Protein AF-A0A3M6QY47-F1 (afdb_monomer_lite)

Secondary structure (DSSP, 8-state):
-------HHHHHHHT-TTSTT--TTSHHHHHHHH----HHHHHHHHHHHHHHTTS-TTTTTGGGHHHHHHHHHHHHHHHHHHH-TTS----TT--HHHHHHHHHHHHHHHHHHHHTSPPPHHHHTTSSS--TT----

Sequence (137 aa):
MTKINMQPFSIIYSNFPHCKEWQDDSFMGNLHENCIINYEKYWLLEWAILQVTPMDKTKDARHLLWPLFNIFSRSMELFMAHSSREDGYSIVNIDDYHLSDFAERFILIFEGFFKGELPSPAAILSYEERNPLLELD

Organism: NCBI:txid1550736

Foldseek 3Di:
DPPDPQDLVLLLVCLAPPDPSPDCPAQNNCCPPVLARDPLRVLSNLVSLLVCLLPDCVPDCVVVPVSLVVSLVVNVVLLVLQVPPPNPGHNDHDDPVLSVLVNVLSCQSSVSSVVSHGDDLVVNVVGDDDSPPDPRD

Radius of gyration: 14.63 Å; chains: 1; bounding box: 46×36×37 Å

Structure (mmCIF, N/CA/C/O backbone):
data_AF-A0A3M6QY47-F1
#
_entry.id   AF-A0A3M6QY47-F1
#
loop_
_atom_site.group_PDB
_atom_site.id
_atom_site.type_symbol
_atom_site.label_atom_id
_atom_site.label_alt_id
_atom_site.label_comp_id
_atom_site.label_asym_id
_atom_site.label_entity_id
_atom_site.label_seq_id
_atom_site.pdbx_PDB_ins_code
_atom_site.Cartn_x
_atom_site.Cartn_y
_atom_site.Cartn_z
_atom_site.occupancy
_atom_site.B_iso_or_equiv
_atom_site.auth_seq_id
_atom_site.auth_comp_id
_atom_site.auth_asym_id
_atom_site.auth_atom_id
_atom_site.pdbx_PDB_model_num
ATOM 1 N N . MET A 1 1 ? -21.280 -1.709 -10.309 1.00 43.84 1 MET A N 1
ATOM 2 C CA . MET A 1 1 ? -20.530 -2.805 -9.664 1.00 43.84 1 MET A CA 1
ATOM 3 C C . MET A 1 1 ? -21.218 -3.130 -8.353 1.00 43.84 1 MET A C 1
ATOM 5 O O . MET A 1 1 ? -21.366 -2.252 -7.515 1.00 43.84 1 MET A O 1
ATOM 9 N N . THR A 1 2 ? -21.755 -4.337 -8.220 1.00 39.31 2 THR A N 1
ATOM 10 C CA . THR A 1 2 ? -22.357 -4.838 -6.978 1.00 39.31 2 THR A CA 1
ATOM 11 C C . THR A 1 2 ? -21.281 -4.808 -5.894 1.00 39.31 2 THR A C 1
ATOM 13 O O . THR A 1 2 ? -20.179 -5.271 -6.170 1.00 39.31 2 THR A O 1
ATOM 16 N N . LYS A 1 3 ? -21.562 -4.250 -4.706 1.00 44.88 3 LYS A N 1
ATOM 17 C CA . LYS A 1 3 ? -20.649 -4.277 -3.548 1.00 44.88 3 LYS A CA 1
ATOM 18 C C . LYS A 1 3 ? -20.302 -5.735 -3.231 1.00 44.88 3 LYS A C 1
ATOM 20 O O . LYS A 1 3 ? -21.039 -6.416 -2.522 1.00 44.88 3 LYS A O 1
ATOM 25 N N . ILE A 1 4 ? -19.220 -6.233 -3.823 1.00 51.50 4 ILE A N 1
ATOM 26 C CA . ILE A 1 4 ? -18.579 -7.481 -3.427 1.00 51.50 4 ILE A CA 1
ATOM 27 C C . ILE A 1 4 ? -18.239 -7.306 -1.947 1.00 51.50 4 ILE A C 1
ATOM 29 O O . ILE A 1 4 ? -17.881 -6.211 -1.519 1.00 51.50 4 ILE A O 1
ATOM 33 N N . ASN A 1 5 ? -18.428 -8.363 -1.164 1.00 64.62 5 ASN A N 1
ATOM 34 C CA . ASN A 1 5 ? -18.166 -8.413 0.270 1.00 64.62 5 ASN A CA 1
ATOM 35 C C . ASN A 1 5 ? -16.657 -8.226 0.548 1.00 64.62 5 ASN A C 1
ATOM 37 O O . ASN A 1 5 ? -15.947 -9.181 0.851 1.00 64.62 5 ASN A O 1
ATOM 41 N N . MET A 1 6 ? -16.153 -7.008 0.352 1.00 79.31 6 MET A N 1
ATOM 42 C CA . MET A 1 6 ? -14.764 -6.621 0.547 1.00 79.31 6 MET A CA 1
ATOM 43 C C . MET A 1 6 ? -14.513 -6.497 2.045 1.00 79.31 6 MET A C 1
ATOM 45 O O . MET A 1 6 ? -15.049 -5.609 2.703 1.00 79.31 6 MET A O 1
ATOM 49 N N . GLN A 1 7 ? -13.713 -7.413 2.585 1.00 93.38 7 GLN A N 1
ATOM 50 C CA . GLN A 1 7 ? -13.309 -7.415 3.987 1.00 93.38 7 GLN A CA 1
ATOM 51 C C . GLN A 1 7 ? -11.887 -6.841 4.083 1.00 93.38 7 GLN A C 1
ATOM 53 O O . GLN A 1 7 ? -10.955 -7.495 3.603 1.00 93.38 7 GLN A O 1
ATOM 58 N N . PRO A 1 8 ? -11.688 -5.646 4.678 1.00 95.44 8 PRO A N 1
ATOM 59 C CA . PRO A 1 8 ? -10.391 -4.964 4.682 1.00 95.44 8 PRO A CA 1
ATOM 60 C C . PRO A 1 8 ? -9.246 -5.833 5.207 1.00 95.44 8 PRO A C 1
ATOM 62 O O . PRO A 1 8 ? -8.177 -5.897 4.607 1.00 95.44 8 PRO A O 1
ATOM 65 N N . PHE A 1 9 ? -9.492 -6.580 6.286 1.00 96.31 9 PHE A N 1
ATOM 66 C CA . PHE A 1 9 ? -8.482 -7.455 6.877 1.00 96.31 9 PHE A CA 1
ATOM 67 C C . PHE A 1 9 ? -8.054 -8.559 5.911 1.00 96.31 9 PHE A C 1
ATOM 69 O O . PHE A 1 9 ? -6.862 -8.796 5.755 1.00 96.31 9 PHE A O 1
ATOM 76 N N . SER A 1 10 ? -9.003 -9.201 5.226 1.00 96.31 10 SER A N 1
ATOM 77 C CA . SER A 1 10 ? -8.703 -10.250 4.247 1.00 96.31 10 SER A CA 1
ATOM 78 C C . SER A 1 10 ? -7.865 -9.719 3.085 1.00 96.31 10 SER A C 1
ATOM 80 O O . SER A 1 10 ? -6.941 -10.398 2.648 1.00 96.31 10 SER A O 1
ATOM 82 N N . ILE A 1 11 ? -8.133 -8.495 2.620 1.00 98.06 11 ILE A N 1
ATOM 83 C CA . ILE A 1 11 ? -7.341 -7.858 1.559 1.00 98.06 11 ILE A CA 1
ATOM 84 C C . ILE A 1 11 ? -5.913 -7.581 2.042 1.00 98.06 11 ILE A C 1
ATOM 86 O O . ILE A 1 11 ? -4.957 -7.929 1.348 1.00 98.06 11 ILE A O 1
ATOM 90 N N . ILE A 1 12 ? -5.743 -7.019 3.241 1.00 98.44 12 ILE A N 1
ATOM 91 C CA . ILE A 1 12 ? -4.410 -6.771 3.813 1.00 98.44 12 ILE A CA 1
ATOM 92 C C . ILE A 1 12 ? -3.643 -8.088 3.970 1.00 98.44 12 ILE A C 1
ATOM 94 O O . ILE A 1 12 ? -2.508 -8.194 3.513 1.00 98.44 12 ILE A O 1
ATOM 98 N N . TYR A 1 13 ? -4.268 -9.117 4.547 1.00 98.38 13 TYR A N 1
ATOM 99 C CA . TYR A 1 13 ? -3.625 -10.417 4.729 1.00 98.38 13 TYR A CA 1
ATOM 100 C C . TYR A 1 13 ? -3.294 -11.113 3.404 1.00 98.38 13 TYR A C 1
ATOM 102 O O . TYR A 1 13 ? -2.255 -11.757 3.312 1.00 98.38 13 TYR A O 1
ATOM 110 N N . SER A 1 14 ? -4.082 -10.908 2.343 1.00 98.06 14 SER A N 1
ATOM 111 C CA . SER A 1 14 ? -3.740 -11.442 1.016 1.00 98.06 14 SER A CA 1
ATOM 112 C C . SER A 1 14 ? -2.427 -10.901 0.442 1.00 98.06 14 SER A C 1
ATOM 114 O O . SER A 1 14 ? -1.824 -11.555 -0.401 1.00 98.06 14 SER A O 1
ATOM 116 N N . ASN A 1 15 ? -1.953 -9.753 0.940 1.00 98.50 15 ASN A N 1
ATOM 117 C CA . ASN A 1 15 ? -0.680 -9.133 0.571 1.00 98.50 15 ASN A CA 1
ATOM 118 C C . ASN A 1 15 ? 0.458 -9.464 1.550 1.00 98.50 15 ASN A C 1
ATOM 120 O O . ASN A 1 15 ? 1.557 -8.938 1.407 1.00 98.50 15 ASN A O 1
ATOM 124 N N . PHE A 1 16 ? 0.223 -10.300 2.564 1.00 98.12 16 PHE A N 1
ATOM 125 C CA . PHE A 1 16 ? 1.210 -10.607 3.594 1.00 98.12 16 PHE A CA 1
ATOM 126 C C . PHE A 1 16 ? 1.723 -12.056 3.468 1.00 98.12 16 PHE A C 1
ATOM 128 O O . PHE A 1 16 ? 0.997 -12.988 3.820 1.00 98.12 16 PHE A O 1
ATOM 135 N N . PRO A 1 17 ? 2.974 -12.283 3.020 1.00 94.31 17 PRO A N 1
ATOM 136 C CA . PRO A 1 17 ? 3.459 -13.615 2.632 1.00 94.31 17 PRO A CA 1
ATOM 137 C C . PRO A 1 17 ? 3.625 -14.598 3.800 1.00 94.31 17 PRO A C 1
ATOM 139 O O . PRO A 1 17 ? 3.810 -15.793 3.590 1.00 94.31 17 PRO A O 1
ATOM 142 N N . HIS A 1 18 ? 3.549 -14.130 5.048 1.00 93.62 18 HIS A N 1
ATOM 143 C CA . HIS A 1 18 ? 3.690 -14.978 6.236 1.00 93.62 18 HIS A CA 1
ATOM 144 C C . HIS A 1 18 ? 2.339 -15.382 6.851 1.00 93.62 18 HIS A C 1
ATOM 146 O O . HIS A 1 18 ? 2.239 -15.574 8.066 1.00 93.62 18 HIS A O 1
ATOM 152 N N . CYS A 1 19 ? 1.288 -15.499 6.037 1.00 95.19 19 CYS A N 1
ATOM 153 C CA . CYS A 1 19 ? -0.013 -16.017 6.462 1.00 95.19 19 CYS A CA 1
ATOM 154 C C . CYS A 1 19 ? -0.670 -16.888 5.382 1.00 95.19 19 CYS A C 1
ATOM 156 O O . CYS A 1 19 ? -0.235 -16.917 4.235 1.00 95.19 19 CYS A O 1
ATOM 158 N N . LYS A 1 20 ? -1.720 -17.626 5.761 1.00 96.06 20 LYS A N 1
ATOM 159 C CA . LYS A 1 20 ? -2.428 -18.561 4.866 1.00 96.06 20 LYS A CA 1
ATOM 160 C C . LYS A 1 20 ? -3.325 -17.852 3.848 1.00 96.06 20 LYS A C 1
ATOM 162 O O . LYS A 1 20 ? -3.769 -18.470 2.890 1.00 96.06 20 LYS A O 1
ATOM 167 N N . GLU A 1 21 ? -3.657 -16.593 4.109 1.00 96.94 21 GLU A N 1
ATOM 168 C CA . GLU A 1 21 ? -4.497 -15.762 3.256 1.00 96.94 21 GLU A CA 1
ATOM 169 C C . GLU A 1 21 ? -3.729 -15.181 2.064 1.00 96.94 21 GLU A C 1
ATOM 171 O O . GLU A 1 21 ? -4.389 -14.705 1.140 1.00 96.94 21 GLU A O 1
ATOM 176 N N . TRP A 1 22 ? -2.386 -15.233 2.077 1.00 96.81 22 TRP A N 1
ATOM 177 C CA . TRP A 1 22 ? -1.520 -14.790 0.981 1.00 96.81 22 TRP A CA 1
ATOM 178 C C . TRP A 1 22 ? -2.041 -15.268 -0.377 1.00 96.81 22 TRP A C 1
ATOM 180 O O . TRP A 1 22 ? -2.416 -16.431 -0.538 1.00 96.81 22 TRP A O 1
ATOM 190 N N . GLN A 1 23 ? -2.053 -14.359 -1.349 1.00 97.06 23 GLN A N 1
ATOM 191 C CA . GLN A 1 23 ? -2.382 -14.658 -2.736 1.00 97.06 23 GLN A CA 1
ATOM 192 C C . GLN A 1 23 ? -1.233 -14.212 -3.636 1.00 97.06 23 GLN A C 1
ATOM 194 O O . GLN A 1 23 ? -0.828 -13.048 -3.590 1.00 97.06 23 GLN A O 1
ATOM 199 N N . ASP A 1 24 ? -0.782 -15.100 -4.521 1.00 96.38 24 ASP A N 1
ATOM 200 C CA . ASP A 1 24 ? 0.215 -14.768 -5.550 1.00 96.38 24 ASP A CA 1
ATOM 201 C C . ASP A 1 24 ? -0.308 -13.685 -6.511 1.00 96.38 24 ASP A C 1
ATOM 203 O O . ASP A 1 24 ? 0.460 -12.921 -7.089 1.00 96.38 24 ASP A O 1
ATOM 207 N N . ASP A 1 25 ? -1.635 -13.565 -6.633 1.00 96.94 25 ASP A N 1
ATOM 208 C CA . ASP A 1 25 ? -2.30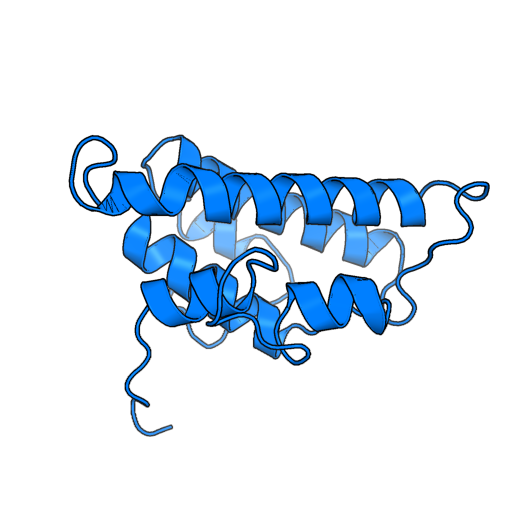1 -12.542 -7.441 1.00 96.94 25 ASP A CA 1
ATOM 209 C C . ASP A 1 25 ? -2.492 -11.187 -6.725 1.00 96.94 25 ASP A C 1
ATOM 211 O O . ASP A 1 25 ? -3.078 -10.267 -7.303 1.00 96.94 25 ASP A O 1
ATOM 215 N N . SER A 1 26 ? -2.023 -11.043 -5.479 1.00 97.94 26 SER A N 1
ATOM 216 C CA . SER A 1 26 ? -2.116 -9.802 -4.697 1.00 97.94 26 SER A CA 1
ATOM 217 C C . SER A 1 26 ? -1.220 -8.688 -5.261 1.00 97.94 26 SER A C 1
ATOM 219 O O . SER A 1 26 ? -0.443 -8.914 -6.192 1.00 97.94 26 SER A O 1
ATOM 221 N N . PHE A 1 27 ? -1.299 -7.466 -4.718 1.00 98.50 27 PHE A N 1
ATOM 222 C CA . PHE A 1 27 ? -0.375 -6.396 -5.118 1.00 98.50 27 PHE A CA 1
ATOM 223 C C . PHE A 1 27 ? 1.069 -6.802 -4.811 1.00 98.50 27 PHE A C 1
ATOM 225 O O . PHE A 1 27 ? 1.917 -6.733 -5.694 1.00 98.50 27 PHE A O 1
ATOM 232 N N . MET A 1 28 ? 1.325 -7.307 -3.602 1.00 98.31 28 MET A N 1
ATOM 233 C CA . MET A 1 28 ? 2.658 -7.775 -3.220 1.00 98.31 28 MET A CA 1
ATOM 234 C C . MET A 1 28 ? 3.129 -8.976 -4.040 1.00 98.31 28 MET A C 1
ATOM 236 O O . MET A 1 28 ? 4.307 -9.033 -4.378 1.00 98.31 28 MET A O 1
ATOM 240 N N . GLY A 1 29 ? 2.237 -9.912 -4.377 1.00 97.56 29 GLY A N 1
ATOM 241 C CA . GLY A 1 29 ? 2.577 -11.055 -5.229 1.00 97.56 29 GLY A CA 1
ATOM 242 C C . GLY A 1 29 ? 2.991 -10.614 -6.633 1.00 97.56 29 GLY A C 1
ATOM 243 O O . GLY A 1 29 ? 4.047 -11.005 -7.122 1.00 97.56 29 GLY A O 1
ATOM 244 N N . ASN A 1 30 ? 2.230 -9.700 -7.240 1.00 98.44 30 ASN A N 1
ATOM 245 C CA . ASN A 1 30 ? 2.573 -9.136 -8.545 1.00 98.44 30 ASN A CA 1
ATOM 246 C C . ASN A 1 30 ? 3.841 -8.278 -8.518 1.00 98.44 30 ASN A C 1
ATOM 248 O O . ASN A 1 30 ? 4.641 -8.355 -9.450 1.00 98.44 30 ASN A O 1
ATOM 252 N N . LEU A 1 31 ? 4.036 -7.483 -7.464 1.00 98.19 31 LEU A N 1
ATOM 253 C CA . LEU A 1 31 ? 5.240 -6.678 -7.316 1.00 98.19 31 LEU A CA 1
ATOM 254 C C . LEU A 1 31 ? 6.466 -7.590 -7.190 1.00 98.19 31 LEU A C 1
ATOM 256 O O . LEU A 1 31 ? 7.410 -7.437 -7.947 1.00 98.19 31 LEU A O 1
ATOM 260 N N . HIS A 1 32 ? 6.432 -8.579 -6.296 1.00 95.31 32 HIS A N 1
ATOM 261 C CA . HIS A 1 32 ? 7.580 -9.441 -6.024 1.00 95.31 32 HIS A CA 1
ATOM 262 C C . HIS A 1 32 ? 7.904 -10.430 -7.154 1.00 95.31 32 HIS A C 1
ATOM 264 O O . HIS A 1 32 ? 9.063 -10.551 -7.535 1.00 95.31 32 HIS A O 1
ATOM 270 N N . GLU A 1 33 ? 6.902 -11.147 -7.673 1.00 93.56 33 GLU A N 1
ATOM 271 C CA . GLU A 1 33 ? 7.120 -12.274 -8.596 1.00 93.56 33 GLU A CA 1
ATOM 272 C C . GLU A 1 33 ? 7.092 -11.849 -10.065 1.00 93.56 33 GLU A C 1
ATOM 274 O O . GLU A 1 33 ? 7.869 -12.342 -10.881 1.00 93.56 33 GLU A O 1
ATOM 279 N N . ASN A 1 34 ? 6.190 -10.928 -10.412 1.00 96.44 34 ASN A N 1
ATOM 280 C CA . ASN A 1 34 ? 5.978 -10.508 -11.798 1.00 96.44 34 ASN A CA 1
ATOM 281 C C . ASN A 1 34 ? 6.686 -9.188 -12.126 1.00 96.44 34 ASN A C 1
ATOM 283 O O . ASN A 1 34 ? 6.673 -8.773 -13.284 1.00 96.44 34 ASN A O 1
ATOM 287 N N . CYS A 1 35 ? 7.284 -8.529 -11.128 1.00 97.06 35 CYS A N 1
ATOM 288 C CA . CYS A 1 35 ? 7.926 -7.226 -11.263 1.00 97.06 35 CYS A CA 1
ATOM 289 C C . CYS A 1 35 ? 6.994 -6.179 -11.896 1.00 97.06 35 CYS A C 1
ATOM 291 O O . CYS A 1 35 ? 7.416 -5.414 -12.764 1.00 97.06 35 CYS A O 1
ATOM 293 N N . ILE A 1 36 ? 5.714 -6.149 -11.507 1.00 97.94 36 ILE A N 1
ATOM 294 C CA . ILE A 1 36 ? 4.751 -5.163 -12.017 1.00 97.94 36 ILE A CA 1
ATOM 295 C C . ILE A 1 36 ? 4.029 -4.423 -10.897 1.00 97.94 36 ILE A C 1
ATOM 297 O O . ILE A 1 36 ? 3.697 -4.991 -9.857 1.00 97.94 36 ILE A O 1
ATOM 301 N N . ILE A 1 37 ? 3.678 -3.167 -11.162 1.00 97.81 37 ILE A N 1
ATOM 302 C CA . ILE A 1 37 ? 2.649 -2.459 -10.401 1.00 97.81 37 ILE A CA 1
ATOM 303 C C . ILE A 1 37 ? 1.299 -2.773 -11.041 1.00 97.81 37 ILE A C 1
ATOM 305 O O . ILE A 1 37 ? 0.969 -2.296 -12.126 1.00 97.81 37 ILE A O 1
ATOM 309 N N . ASN A 1 38 ? 0.514 -3.610 -10.365 1.00 97.81 38 ASN A N 1
ATOM 310 C CA . ASN A 1 38 ? -0.877 -3.855 -10.725 1.00 97.81 38 ASN A CA 1
ATOM 311 C C . ASN A 1 38 ? -1.775 -2.871 -9.959 1.00 97.81 38 ASN A C 1
ATOM 313 O O . ASN A 1 38 ? -2.067 -3.084 -8.779 1.00 97.81 38 ASN A O 1
ATOM 317 N N . TYR A 1 39 ? -2.204 -1.799 -10.632 1.00 97.00 39 TYR A N 1
ATOM 318 C CA . TYR A 1 39 ? -3.021 -0.741 -10.029 1.00 97.00 39 TYR A CA 1
ATOM 319 C C . TYR A 1 39 ? -4.343 -1.253 -9.460 1.00 97.00 39 TYR A C 1
ATOM 321 O O . TYR A 1 39 ? -4.705 -0.854 -8.361 1.00 97.00 39 TYR A O 1
ATOM 329 N N . GLU A 1 40 ? -5.031 -2.185 -10.122 1.00 96.88 40 GLU A N 1
ATOM 330 C CA . GLU A 1 40 ? -6.291 -2.735 -9.602 1.00 96.88 40 GLU A CA 1
ATOM 331 C C . GLU A 1 40 ? -6.090 -3.431 -8.249 1.00 96.88 40 GLU A C 1
ATOM 333 O O . GLU A 1 40 ? -6.873 -3.251 -7.313 1.00 96.88 40 GLU A O 1
ATOM 338 N N . LYS A 1 41 ? -5.002 -4.198 -8.119 1.00 98.06 41 LYS A N 1
ATOM 339 C CA . LYS A 1 41 ? -4.641 -4.869 -6.865 1.00 98.06 41 LYS A CA 1
ATOM 340 C C . LYS A 1 41 ? -4.158 -3.879 -5.810 1.00 98.06 41 LYS A C 1
ATOM 342 O O . LYS A 1 41 ? -4.497 -4.037 -4.635 1.00 98.06 41 LYS A O 1
ATOM 347 N N . TYR A 1 42 ? -3.417 -2.849 -6.214 1.00 98.19 42 TYR A N 1
ATOM 348 C CA . TYR A 1 42 ? -3.012 -1.778 -5.310 1.00 98.19 42 TYR A CA 1
ATOM 349 C C . TYR A 1 42 ? -4.215 -0.984 -4.788 1.00 98.19 42 TYR A C 1
ATOM 351 O O . TYR A 1 42 ? -4.310 -0.750 -3.590 1.00 98.19 42 TYR A O 1
ATOM 359 N N . TRP A 1 43 ? -5.177 -0.634 -5.639 1.00 97.88 43 TRP A N 1
ATOM 360 C CA . TRP A 1 43 ? -6.379 0.106 -5.256 1.00 97.88 43 TRP A CA 1
ATOM 361 C C . TRP A 1 43 ? -7.202 -0.619 -4.194 1.00 97.88 43 TRP A C 1
ATOM 363 O O . TRP A 1 43 ? -7.705 0.020 -3.267 1.00 97.88 43 TRP A O 1
ATOM 373 N N . LEU A 1 44 ? -7.292 -1.950 -4.279 1.00 98.06 44 LEU A N 1
ATOM 374 C CA . LEU A 1 44 ? -7.907 -2.776 -3.238 1.00 98.06 44 LEU A CA 1
ATOM 375 C C . LEU A 1 44 ? -7.150 -2.669 -1.910 1.00 98.06 44 LEU A C 1
ATOM 377 O O . LEU A 1 44 ? -7.777 -2.510 -0.861 1.00 98.06 44 LEU A O 1
ATOM 381 N N . LEU A 1 45 ? -5.817 -2.751 -1.949 1.00 98.56 45 LEU A N 1
ATOM 382 C CA . LEU A 1 45 ? -4.967 -2.626 -0.766 1.00 98.56 45 LEU A CA 1
ATOM 383 C C . LEU A 1 45 ? -5.070 -1.226 -0.145 1.00 98.56 45 LEU A C 1
ATOM 385 O O . LEU A 1 45 ? -5.307 -1.118 1.054 1.00 98.56 45 LEU A O 1
ATOM 389 N N . GLU A 1 46 ? -4.960 -0.170 -0.949 1.00 98.31 46 GLU A N 1
ATOM 390 C CA . GLU A 1 46 ? -5.129 1.221 -0.523 1.00 98.31 46 GLU A CA 1
ATOM 391 C C . GLU A 1 46 ? -6.490 1.429 0.146 1.00 98.31 46 GLU A C 1
ATOM 393 O O . GLU A 1 46 ? -6.560 1.927 1.271 1.00 98.31 46 GLU A O 1
ATOM 398 N N . TRP A 1 47 ? -7.571 0.986 -0.505 1.00 97.81 47 TRP A N 1
ATOM 399 C CA . TRP A 1 47 ? -8.914 1.054 0.064 1.00 97.81 47 TRP A CA 1
ATOM 400 C C . TRP A 1 47 ? -8.973 0.348 1.421 1.00 97.81 47 TRP A C 1
ATOM 402 O O . TRP A 1 47 ? -9.463 0.923 2.393 1.00 97.81 47 TRP A O 1
ATOM 412 N N . ALA A 1 48 ? -8.434 -0.872 1.511 1.00 98.00 48 ALA A N 1
ATOM 413 C CA . ALA A 1 48 ? -8.453 -1.662 2.736 1.00 98.00 48 ALA A CA 1
ATOM 414 C C . ALA A 1 48 ? -7.681 -0.981 3.872 1.00 98.00 48 ALA A C 1
ATOM 416 O O . ALA A 1 48 ? -8.160 -0.972 5.005 1.00 98.00 48 ALA A O 1
ATOM 417 N N . ILE A 1 49 ? -6.530 -0.375 3.571 1.00 98.31 49 ILE A N 1
ATOM 418 C CA . ILE A 1 49 ? -5.738 0.391 4.538 1.00 98.31 49 ILE A CA 1
ATOM 419 C C . ILE A 1 49 ? -6.551 1.575 5.061 1.00 98.31 49 ILE A C 1
ATOM 421 O O . ILE A 1 49 ? -6.691 1.731 6.273 1.00 98.31 49 ILE A O 1
ATOM 425 N N . LEU A 1 50 ? -7.167 2.359 4.174 1.00 97.00 50 LEU A N 1
ATOM 426 C CA . LEU A 1 50 ? -7.984 3.508 4.571 1.00 97.00 50 LEU A CA 1
ATOM 427 C C . LEU A 1 50 ? -9.194 3.104 5.430 1.00 97.00 50 LEU A C 1
ATOM 429 O O . LEU A 1 50 ? -9.533 3.826 6.364 1.00 97.00 50 LEU A O 1
ATOM 433 N N . GLN A 1 51 ? -9.810 1.939 5.196 1.00 96.31 51 GLN A N 1
ATOM 434 C CA . GLN A 1 51 ? -10.901 1.453 6.056 1.00 96.31 51 GLN A CA 1
ATOM 435 C C . GLN A 1 51 ? -10.448 1.132 7.489 1.00 96.31 51 GLN A C 1
ATOM 437 O O . GLN A 1 51 ? -11.243 1.246 8.422 1.00 96.31 51 GLN A O 1
ATOM 442 N N . VAL A 1 52 ? -9.195 0.707 7.679 1.00 97.00 52 VAL A N 1
ATOM 443 C CA . VAL A 1 52 ? -8.675 0.292 8.994 1.00 97.00 52 VAL A CA 1
ATOM 444 C C . VAL A 1 52 ? -7.884 1.385 9.707 1.00 97.00 52 VAL A C 1
ATOM 446 O O . VAL A 1 52 ? -7.681 1.288 10.914 1.00 97.00 52 VAL A O 1
ATOM 449 N N . THR A 1 53 ? -7.463 2.438 9.004 1.00 96.94 53 THR A N 1
ATOM 450 C CA . THR A 1 53 ? -6.729 3.577 9.581 1.00 96.94 53 THR A CA 1
ATOM 451 C C . THR A 1 53 ? -7.412 4.208 10.804 1.00 96.94 53 THR A C 1
ATOM 453 O O . THR A 1 53 ? -6.703 4.471 11.774 1.00 96.94 53 THR A O 1
ATOM 456 N N . PRO A 1 54 ? -8.747 4.413 10.840 1.00 94.81 54 PRO A N 1
ATOM 457 C CA . PRO A 1 54 ? -9.414 5.017 11.999 1.00 94.81 54 PRO A CA 1
ATOM 458 C C . PRO A 1 54 ? -9.524 4.103 13.234 1.00 94.81 54 PRO A C 1
ATOM 460 O O . PRO A 1 54 ? -10.022 4.542 14.270 1.00 94.81 54 PRO A O 1
ATOM 463 N N . MET A 1 55 ? -9.143 2.824 13.133 1.00 93.62 55 MET A N 1
ATOM 464 C CA . MET A 1 55 ? -9.319 1.840 14.207 1.00 93.62 55 MET A CA 1
ATOM 465 C C . MET A 1 55 ? -8.291 2.010 15.339 1.00 93.62 55 MET A C 1
ATOM 467 O O . MET A 1 55 ? -7.139 2.388 15.113 1.00 93.62 55 MET A O 1
ATOM 471 N N . ASP A 1 56 ? -8.674 1.648 16.571 1.00 88.69 56 ASP A N 1
ATOM 472 C CA . ASP A 1 56 ? -7.769 1.673 17.728 1.00 88.69 56 ASP A CA 1
ATOM 473 C C . ASP A 1 56 ? -6.651 0.631 17.563 1.00 88.69 56 ASP A C 1
ATOM 475 O O . ASP A 1 56 ? -6.855 -0.584 17.609 1.00 88.69 56 ASP A O 1
ATOM 479 N N . LYS A 1 57 ? -5.419 1.113 17.417 1.00 86.94 57 LYS A N 1
ATOM 480 C CA . LYS A 1 57 ? -4.230 0.278 17.201 1.00 86.94 57 LYS A CA 1
ATOM 481 C C . LYS A 1 57 ? -3.767 -0.499 18.422 1.00 86.94 57 LYS A C 1
ATOM 483 O O . LYS A 1 57 ? -2.951 -1.410 18.294 1.00 86.94 57 LYS A O 1
ATOM 488 N N . THR A 1 58 ? -4.244 -0.139 19.607 1.00 85.44 58 THR A N 1
ATOM 489 C CA . THR A 1 58 ? -3.949 -0.870 20.844 1.00 85.44 58 THR A CA 1
ATOM 490 C C . THR A 1 58 ? -4.890 -2.058 21.042 1.00 85.44 58 THR A C 1
ATOM 492 O O . THR A 1 58 ? -4.599 -2.941 21.853 1.00 85.44 58 THR A O 1
ATOM 495 N N . LYS A 1 59 ? -5.980 -2.109 20.265 1.00 88.69 59 LYS A N 1
ATOM 496 C CA . LYS A 1 59 ? -7.026 -3.129 20.332 1.00 88.69 59 LYS A CA 1
ATO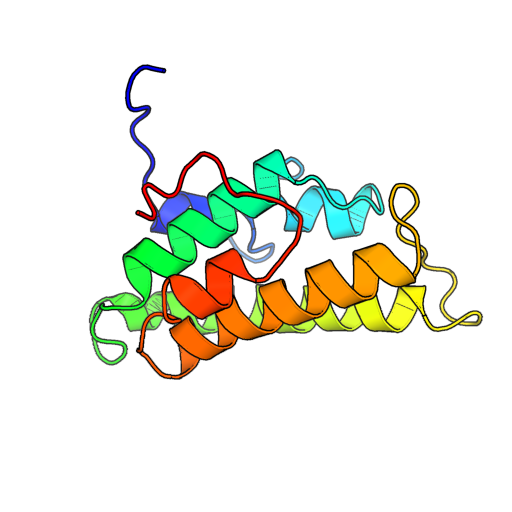M 497 C C . LYS A 1 59 ? -7.314 -3.687 18.941 1.00 88.69 59 LYS A C 1
ATOM 499 O O . LYS A 1 59 ? -6.663 -4.644 18.526 1.00 88.69 59 LYS A O 1
ATOM 504 N N . ASP A 1 60 ? -8.237 -3.052 18.230 1.00 88.69 60 ASP A N 1
ATOM 505 C CA . ASP A 1 60 ? -8.888 -3.555 17.024 1.00 88.69 60 ASP A CA 1
ATOM 506 C C . ASP A 1 60 ? -7.905 -3.775 15.873 1.00 88.69 60 ASP A C 1
ATOM 508 O O . ASP A 1 60 ? -7.942 -4.817 15.237 1.00 88.69 60 ASP A O 1
ATOM 512 N N . ALA A 1 61 ? -6.968 -2.848 15.647 1.00 91.75 61 ALA A N 1
ATOM 513 C CA . ALA A 1 61 ? -6.012 -2.933 14.538 1.00 91.75 61 ALA A CA 1
ATOM 514 C C . ALA A 1 61 ? -4.617 -3.433 14.949 1.00 91.75 61 ALA A C 1
ATOM 516 O O . ALA A 1 61 ? -3.697 -3.456 14.127 1.00 91.75 61 ALA A O 1
ATOM 517 N N 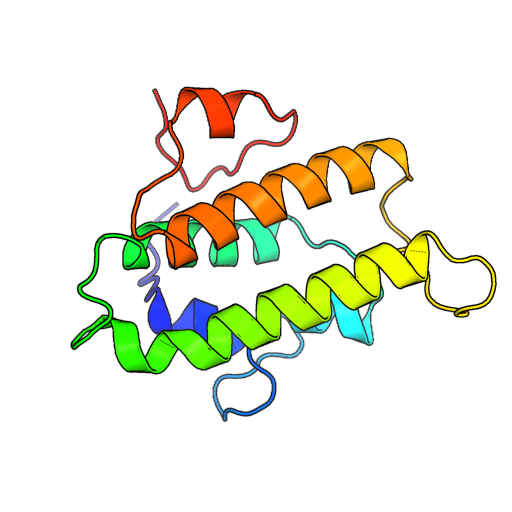. ARG A 1 62 ? -4.420 -3.864 16.205 1.00 94.00 62 ARG A N 1
ATOM 518 C CA . ARG A 1 62 ? -3.091 -4.281 16.698 1.00 94.00 62 ARG A CA 1
ATOM 519 C C . ARG A 1 62 ? -2.484 -5.405 15.856 1.00 94.00 62 ARG A C 1
ATOM 521 O O . ARG A 1 62 ? -1.283 -5.412 15.595 1.00 94.00 62 ARG A O 1
ATOM 528 N N . HIS A 1 63 ? -3.318 -6.346 15.419 1.00 95.62 63 HIS A N 1
ATOM 529 C CA . HIS A 1 63 ? -2.909 -7.496 14.611 1.00 95.62 63 HIS A CA 1
ATOM 530 C C . HIS A 1 63 ? -2.506 -7.133 13.169 1.00 95.62 63 HIS A C 1
ATOM 532 O O . HIS A 1 63 ? -1.935 -7.973 12.475 1.00 95.62 63 HIS A O 1
ATOM 538 N N . LEU A 1 64 ? -2.777 -5.900 12.722 1.00 97.19 64 LEU A N 1
ATOM 539 C CA . LEU A 1 64 ? -2.429 -5.397 11.389 1.00 97.19 64 LEU A CA 1
ATOM 540 C C . LEU A 1 64 ? -1.092 -4.653 11.356 1.00 97.19 64 LEU A C 1
ATOM 542 O O . LEU A 1 64 ? -0.546 -4.458 10.274 1.00 97.19 64 LEU A O 1
ATOM 546 N N . LEU A 1 65 ? -0.540 -4.273 12.516 1.00 97.38 65 LEU A N 1
ATOM 547 C CA . LEU A 1 65 ? 0.712 -3.512 12.591 1.00 97.38 65 LEU A CA 1
ATOM 548 C C . LEU A 1 65 ? 1.862 -4.223 11.872 1.00 97.38 65 LEU A C 1
ATOM 550 O O . LEU A 1 65 ? 2.560 -3.604 11.076 1.00 97.38 65 LEU A O 1
ATOM 554 N N . TRP A 1 66 ? 2.038 -5.521 12.132 1.00 97.69 66 TRP A N 1
ATOM 555 C CA . TRP A 1 66 ? 3.097 -6.299 11.494 1.00 97.69 66 TRP A CA 1
ATOM 556 C C . TRP A 1 66 ? 2.844 -6.540 9.996 1.00 97.69 66 TRP A C 1
ATOM 558 O O . TRP A 1 66 ? 3.736 -6.213 9.216 1.00 97.69 66 TRP A O 1
ATOM 568 N N . PRO A 1 67 ? 1.661 -7.025 9.561 1.00 98.38 67 PRO A N 1
ATOM 569 C CA . PRO A 1 67 ? 1.354 -7.153 8.138 1.00 98.38 67 PRO A CA 1
ATOM 570 C C . PRO A 1 67 ? 1.586 -5.866 7.343 1.00 98.38 67 PRO A C 1
ATOM 572 O O . PRO A 1 67 ? 2.283 -5.892 6.334 1.00 98.38 67 PRO A O 1
ATOM 575 N N . LEU A 1 68 ? 1.067 -4.730 7.815 1.00 98.50 68 LEU A N 1
ATOM 576 C CA . LEU A 1 68 ? 1.190 -3.461 7.097 1.00 98.50 68 LEU A CA 1
ATOM 577 C C . LEU A 1 68 ? 2.618 -2.924 7.103 1.00 98.50 68 LEU A C 1
ATOM 579 O O . LEU A 1 68 ? 3.068 -2.404 6.087 1.00 98.50 68 LEU A O 1
ATOM 583 N N . PHE A 1 69 ? 3.360 -3.094 8.199 1.00 98.50 69 PHE A N 1
ATOM 584 C CA . PHE A 1 69 ? 4.781 -2.757 8.210 1.00 98.50 69 PHE A CA 1
ATOM 585 C C . PHE A 1 69 ? 5.576 -3.606 7.219 1.00 98.50 69 PHE A C 1
ATOM 587 O O . PHE A 1 69 ? 6.385 -3.059 6.481 1.00 98.50 69 PHE A O 1
ATOM 594 N N . ASN A 1 70 ? 5.321 -4.915 7.158 1.00 98.44 70 ASN A N 1
ATOM 595 C CA . ASN A 1 70 ? 6.018 -5.816 6.244 1.00 98.44 70 ASN A CA 1
ATOM 596 C C . ASN A 1 70 ? 5.726 -5.488 4.770 1.00 98.44 70 ASN A C 1
ATOM 598 O O . ASN A 1 70 ? 6.658 -5.394 3.971 1.00 98.44 70 ASN A O 1
ATOM 602 N N . ILE A 1 71 ? 4.454 -5.249 4.430 1.00 98.69 71 ILE A N 1
ATOM 603 C CA . ILE A 1 71 ? 4.041 -4.817 3.087 1.00 98.69 71 ILE A CA 1
ATOM 604 C C . ILE A 1 71 ? 4.738 -3.504 2.718 1.00 98.69 71 ILE A C 1
ATOM 606 O O . ILE A 1 71 ? 5.324 -3.405 1.639 1.00 98.69 71 ILE A O 1
ATOM 610 N N . PHE A 1 72 ? 4.720 -2.520 3.624 1.00 98.75 72 PHE A N 1
ATOM 611 C CA . PHE A 1 72 ? 5.389 -1.238 3.420 1.00 98.75 72 PHE A CA 1
ATOM 612 C C . 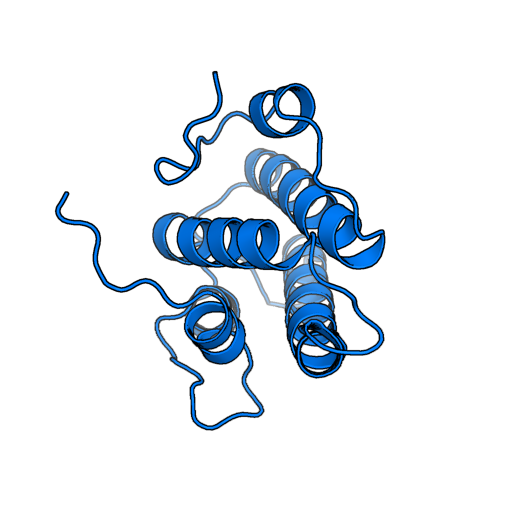PHE A 1 72 ? 6.889 -1.416 3.185 1.00 98.75 72 PHE A C 1
ATOM 614 O O . PHE A 1 72 ? 7.406 -0.999 2.152 1.00 98.75 72 PHE A O 1
ATOM 621 N N . SER A 1 73 ? 7.585 -2.076 4.115 1.00 98.31 73 SER A N 1
ATOM 622 C CA . SER A 1 73 ? 9.040 -2.216 4.067 1.00 98.31 73 SER A CA 1
ATOM 623 C C . SER A 1 73 ? 9.496 -2.958 2.818 1.00 98.31 73 SER A C 1
ATOM 625 O O . SER A 1 73 ? 10.458 -2.539 2.181 1.00 98.31 73 SER A O 1
ATOM 627 N N . ARG A 1 74 ? 8.789 -4.033 2.441 1.00 97.88 74 ARG A N 1
ATOM 628 C CA . ARG A 1 74 ? 9.149 -4.834 1.269 1.00 97.88 74 ARG A CA 1
ATOM 629 C C . ARG A 1 74 ? 8.866 -4.089 -0.031 1.00 97.88 74 ARG A C 1
ATOM 631 O O . ARG A 1 74 ? 9.683 -4.151 -0.939 1.00 97.88 74 ARG A O 1
ATOM 638 N N . SER A 1 75 ? 7.756 -3.356 -0.115 1.00 98.19 75 SER A N 1
ATOM 639 C CA . SER A 1 75 ? 7.460 -2.531 -1.295 1.00 98.19 75 SER A CA 1
ATOM 640 C C . SER A 1 75 ? 8.521 -1.450 -1.492 1.00 98.19 75 SER A C 1
ATOM 642 O O . SER A 1 75 ? 9.066 -1.322 -2.582 1.00 98.19 75 SER A O 1
ATOM 644 N N . MET A 1 76 ? 8.876 -0.731 -0.421 1.00 97.81 76 MET A N 1
ATOM 645 C CA . MET A 1 76 ? 9.899 0.315 -0.479 1.00 97.81 76 MET A CA 1
ATOM 646 C C . MET A 1 76 ? 11.273 -0.234 -0.870 1.00 97.81 76 MET A C 1
ATOM 648 O O . MET A 1 76 ? 11.968 0.389 -1.667 1.00 97.81 76 MET A O 1
ATOM 652 N N . GLU A 1 77 ? 11.657 -1.404 -0.354 1.00 96.50 77 GLU A N 1
ATOM 653 C CA . GLU A 1 77 ? 12.877 -2.101 -0.777 1.00 96.50 77 GLU A CA 1
ATOM 654 C C . GLU A 1 77 ? 12.878 -2.359 -2.290 1.00 96.50 77 GLU A C 1
ATOM 656 O O . GLU A 1 77 ? 13.854 -2.037 -2.961 1.00 96.50 77 GLU A O 1
ATOM 661 N N . LEU A 1 78 ? 11.773 -2.867 -2.844 1.00 96.75 78 LEU A N 1
ATOM 662 C CA . LEU A 1 78 ? 11.654 -3.155 -4.277 1.00 96.75 78 LEU A CA 1
ATOM 663 C C . LEU A 1 78 ? 11.626 -1.881 -5.138 1.00 96.75 78 LEU A C 1
ATOM 665 O O . LEU A 1 78 ? 12.206 -1.868 -6.223 1.00 96.75 78 LEU A O 1
ATOM 669 N N . PHE A 1 79 ? 11.009 -0.794 -4.663 1.00 96.56 79 PHE A N 1
ATOM 670 C CA . PHE A 1 79 ? 11.060 0.504 -5.349 1.00 96.56 79 PHE A CA 1
ATOM 671 C C . PHE A 1 79 ? 12.488 1.057 -5.390 1.00 96.56 79 PHE A C 1
ATOM 673 O O . PHE A 1 79 ? 12.941 1.520 -6.435 1.00 96.56 79 PHE A O 1
ATOM 680 N N . MET A 1 80 ? 13.229 0.964 -4.281 1.00 93.94 80 MET A N 1
ATOM 681 C CA . MET A 1 80 ? 14.637 1.371 -4.239 1.00 93.94 80 MET A CA 1
ATOM 682 C C . MET A 1 80 ? 15.514 0.488 -5.132 1.00 93.94 80 MET A C 1
ATOM 684 O O . MET A 1 80 ? 16.376 1.015 -5.833 1.00 93.94 80 MET A O 1
ATOM 688 N N . ALA A 1 81 ? 15.268 -0.826 -5.147 1.00 94.38 81 ALA A N 1
ATOM 689 C CA . ALA A 1 81 ? 15.994 -1.768 -5.992 1.00 94.38 81 ALA A CA 1
ATOM 690 C C . ALA A 1 81 ? 15.787 -1.478 -7.487 1.00 94.38 81 ALA A C 1
ATOM 692 O O . ALA A 1 81 ? 16.744 -1.534 -8.247 1.00 94.38 81 ALA A O 1
ATOM 693 N N . HIS A 1 82 ? 14.579 -1.085 -7.916 1.00 94.06 82 HIS A N 1
ATOM 694 C CA . HIS A 1 82 ? 14.346 -0.658 -9.305 1.00 94.06 82 HIS A CA 1
ATOM 695 C C . HIS A 1 82 ? 15.200 0.560 -9.696 1.00 94.06 82 HIS A C 1
ATOM 697 O O . HIS A 1 82 ? 15.756 0.600 -10.793 1.00 94.06 82 HIS A O 1
ATOM 703 N N . SER A 1 83 ? 15.358 1.524 -8.786 1.00 87.06 83 SER A N 1
ATOM 704 C CA . SER A 1 83 ? 16.199 2.712 -8.998 1.00 87.06 83 SER A CA 1
ATOM 705 C C . SER A 1 83 ? 17.706 2.416 -8.929 1.00 87.06 83 SER A C 1
ATOM 707 O O . SER A 1 83 ? 18.530 3.264 -9.287 1.00 87.06 83 SER A O 1
ATOM 709 N N . SER A 1 84 ? 18.088 1.221 -8.474 1.00 88.06 84 SER A N 1
ATOM 710 C CA . SER A 1 84 ? 19.468 0.773 -8.321 1.00 88.06 84 SER A CA 1
ATOM 711 C C . SER A 1 84 ? 19.852 -0.162 -9.465 1.00 88.06 84 SER A C 1
ATOM 713 O O . SER A 1 84 ? 19.483 -1.333 -9.514 1.00 88.06 84 SER A O 1
ATOM 715 N N . ARG A 1 85 ? 20.661 0.342 -10.403 1.00 74.62 85 ARG A N 1
ATOM 716 C CA . ARG A 1 85 ? 21.094 -0.425 -11.589 1.00 74.62 85 ARG A CA 1
ATOM 717 C C . ARG A 1 85 ? 21.830 -1.731 -11.260 1.00 74.62 85 ARG A C 1
ATOM 719 O O . ARG A 1 85 ? 21.962 -2.576 -12.141 1.00 74.62 85 ARG A O 1
ATOM 726 N N . GLU A 1 86 ? 22.343 -1.875 -10.043 1.00 83.94 86 GLU A N 1
ATOM 727 C CA . GLU A 1 86 ? 23.144 -3.024 -9.613 1.00 83.94 86 GLU A CA 1
ATOM 728 C C . GLU A 1 86 ? 22.306 -4.148 -8.983 1.00 83.94 86 GLU A C 1
ATOM 730 O O . GLU A 1 86 ? 22.774 -5.284 -8.931 1.00 83.94 86 GLU A O 1
ATOM 735 N N . ASP A 1 87 ? 21.060 -3.878 -8.576 1.00 81.44 87 ASP A N 1
ATOM 736 C CA . ASP A 1 87 ? 20.246 -4.837 -7.813 1.00 81.44 87 ASP A CA 1
ATOM 737 C C . ASP A 1 87 ? 19.519 -5.871 -8.690 1.00 81.44 87 ASP A C 1
ATOM 739 O O . ASP A 1 87 ? 18.893 -6.801 -8.182 1.00 81.44 87 ASP A O 1
ATOM 743 N N . GLY A 1 88 ? 19.606 -5.745 -10.021 1.00 86.06 88 GLY A N 1
ATOM 744 C CA . GLY A 1 88 ? 19.062 -6.717 -10.982 1.00 86.06 88 GLY A CA 1
ATOM 745 C C . GLY A 1 88 ? 17.532 -6.832 -10.999 1.00 86.06 88 GLY A C 1
ATOM 746 O O . GLY A 1 88 ? 16.990 -7.627 -11.766 1.00 86.06 88 GLY A O 1
ATOM 747 N N . TYR A 1 89 ? 16.839 -6.036 -10.186 1.00 92.69 89 TYR A N 1
ATOM 748 C CA . TYR A 1 89 ? 15.389 -5.955 -10.107 1.00 92.69 89 TYR A CA 1
ATOM 749 C C . TYR A 1 89 ? 14.894 -4.709 -10.843 1.00 92.69 89 TYR A C 1
ATOM 751 O O . TYR A 1 89 ? 15.460 -3.629 -10.704 1.00 92.69 89 TYR A O 1
ATOM 759 N N . SER A 1 90 ? 13.824 -4.839 -11.626 1.00 94.56 90 SER A N 1
ATOM 760 C CA . SER A 1 90 ? 13.199 -3.701 -12.296 1.00 94.56 90 SER A CA 1
ATOM 761 C C . SER A 1 90 ? 11.710 -3.949 -12.480 1.00 94.56 90 SER A C 1
ATOM 763 O O . SER A 1 90 ? 11.320 -4.972 -13.038 1.00 94.56 90 SER A O 1
ATOM 765 N N . ILE A 1 91 ? 10.884 -3.009 -12.020 1.00 96.94 91 ILE A N 1
ATOM 766 C CA . ILE A 1 91 ? 9.451 -2.967 -12.298 1.00 96.94 91 ILE A CA 1
ATOM 767 C C . ILE A 1 91 ? 9.242 -2.636 -13.778 1.00 96.94 91 ILE A C 1
ATOM 769 O O . ILE A 1 91 ? 9.607 -1.558 -14.236 1.00 96.94 91 ILE A O 1
ATOM 773 N N . VAL A 1 92 ? 8.681 -3.573 -14.539 1.00 96.00 92 VAL A N 1
ATOM 774 C CA . VAL A 1 92 ? 8.761 -3.551 -16.010 1.00 96.00 92 VAL A CA 1
ATOM 775 C C . VAL A 1 92 ? 7.643 -2.769 -16.699 1.00 96.00 92 VAL A C 1
ATOM 777 O O . VAL A 1 92 ? 7.710 -2.547 -17.906 1.00 96.00 92 VAL A O 1
ATOM 780 N N . ASN A 1 93 ? 6.595 -2.385 -15.969 1.00 97.12 93 ASN A N 1
ATOM 781 C CA . ASN A 1 93 ? 5.397 -1.750 -16.523 1.00 97.12 93 ASN A CA 1
ATOM 782 C C . ASN A 1 93 ? 5.191 -0.300 -16.057 1.00 97.12 93 ASN A C 1
ATOM 784 O O . ASN A 1 93 ? 4.067 0.196 -16.107 1.00 97.12 93 ASN A O 1
ATOM 788 N N . ILE A 1 94 ? 6.250 0.360 -15.592 1.00 95.50 94 ILE A N 1
ATOM 789 C CA . ILE A 1 94 ? 6.225 1.747 -15.128 1.00 95.50 94 ILE A CA 1
ATOM 790 C C . ILE A 1 94 ? 7.559 2.420 -15.474 1.00 95.50 94 ILE A C 1
ATOM 792 O O . ILE A 1 94 ? 8.582 1.741 -15.552 1.00 95.50 94 ILE A O 1
ATOM 796 N N . ASP A 1 95 ? 7.551 3.731 -15.707 1.00 93.56 95 ASP A N 1
ATOM 797 C CA . ASP A 1 95 ? 8.785 4.516 -15.819 1.00 93.56 95 ASP A CA 1
ATOM 798 C C . ASP A 1 95 ? 9.144 5.196 -14.487 1.00 93.56 95 ASP A C 1
ATOM 800 O O . ASP A 1 95 ? 8.330 5.254 -13.563 1.00 93.56 95 ASP A O 1
ATOM 804 N N . ASP A 1 96 ? 10.364 5.729 -14.396 1.00 92.06 96 ASP A N 1
ATOM 805 C CA . ASP A 1 96 ? 10.897 6.342 -13.174 1.00 92.06 96 ASP A CA 1
ATOM 806 C C . ASP A 1 96 ? 10.025 7.496 -12.643 1.00 92.06 96 ASP A C 1
ATOM 808 O O . ASP A 1 96 ? 9.909 7.680 -11.430 1.00 92.06 96 ASP A O 1
ATOM 812 N N . TYR A 1 97 ? 9.408 8.282 -13.536 1.00 92.06 97 TYR A N 1
ATOM 813 C CA . TYR A 1 97 ? 8.579 9.424 -13.146 1.00 92.06 97 TYR A CA 1
ATOM 814 C C . TYR A 1 97 ? 7.287 8.947 -12.481 1.00 92.06 97 TYR A C 1
ATOM 816 O O . TYR A 1 97 ? 6.985 9.347 -11.355 1.00 92.06 97 TYR A O 1
ATOM 824 N N . HIS A 1 98 ? 6.566 8.037 -13.137 1.00 94.50 98 HIS A N 1
ATOM 825 C CA . HIS A 1 98 ? 5.329 7.479 -12.598 1.00 94.50 98 HIS A CA 1
ATOM 826 C C . HIS A 1 98 ? 5.589 6.606 -11.363 1.00 94.50 98 HIS A C 1
ATOM 828 O O . HIS A 1 98 ? 4.757 6.567 -10.457 1.00 94.50 98 HIS A O 1
ATOM 834 N N . LEU A 1 99 ? 6.747 5.938 -11.274 1.00 95.44 99 LEU A N 1
ATOM 835 C CA . LEU A 1 99 ? 7.129 5.195 -10.074 1.00 95.44 99 LEU A CA 1
ATOM 836 C C . LEU A 1 99 ? 7.355 6.124 -8.882 1.00 95.44 99 LEU A C 1
ATOM 838 O O . LEU A 1 99 ? 6.940 5.786 -7.776 1.00 95.44 99 LEU A O 1
ATOM 842 N N . SER A 1 100 ? 7.983 7.282 -9.094 1.00 93.94 100 SER A N 1
ATOM 843 C CA . SER A 1 100 ? 8.154 8.285 -8.040 1.00 93.94 100 SER A CA 1
ATOM 844 C C . SER A 1 100 ? 6.799 8.784 -7.527 1.00 93.94 100 SER A C 1
ATOM 846 O O . SER A 1 100 ? 6.572 8.767 -6.318 1.00 93.94 100 SER A O 1
ATOM 848 N N . ASP A 1 101 ? 5.877 9.144 -8.429 1.00 95.25 101 ASP A N 1
ATOM 849 C CA . ASP A 1 101 ? 4.514 9.581 -8.076 1.00 95.25 101 ASP A CA 1
ATOM 850 C C . ASP A 1 101 ? 3.746 8.485 -7.308 1.00 95.25 101 ASP A C 1
ATOM 852 O O . ASP A 1 101 ? 3.175 8.723 -6.239 1.00 95.25 101 ASP A O 1
ATOM 856 N N . PHE A 1 102 ? 3.821 7.240 -7.792 1.00 96.88 102 PHE A N 1
ATOM 857 C CA . PHE A 1 102 ? 3.228 6.079 -7.130 1.00 96.88 102 PHE A CA 1
ATOM 858 C C . PHE A 1 102 ? 3.819 5.838 -5.734 1.00 96.88 102 PHE A C 1
ATOM 860 O O . PHE A 1 102 ? 3.073 5.598 -4.783 1.00 96.88 102 PHE A O 1
ATOM 867 N N . ALA A 1 103 ? 5.145 5.897 -5.591 1.00 97.12 103 ALA A N 1
ATOM 868 C CA . ALA A 1 103 ? 5.832 5.656 -4.326 1.00 97.12 103 ALA A CA 1
ATOM 869 C C . ALA A 1 103 ? 5.497 6.730 -3.281 1.00 97.12 103 ALA A C 1
ATOM 871 O O . ALA A 1 103 ? 5.280 6.398 -2.117 1.00 97.12 103 ALA A O 1
ATOM 872 N N . GLU A 1 104 ? 5.386 7.998 -3.681 1.00 97.06 104 GLU A N 1
ATOM 873 C CA . GLU A 1 104 ? 4.962 9.082 -2.790 1.00 97.06 104 GLU A CA 1
ATOM 874 C C . GLU A 1 104 ? 3.537 8.863 -2.269 1.00 97.06 104 GLU A C 1
ATOM 876 O O . GLU A 1 104 ? 3.300 8.938 -1.059 1.00 97.06 104 GLU A O 1
ATOM 881 N N . ARG A 1 105 ? 2.596 8.502 -3.152 1.00 97.50 105 ARG A N 1
ATOM 882 C CA . ARG A 1 105 ? 1.234 8.131 -2.743 1.00 97.50 105 ARG A CA 1
ATOM 883 C C . ARG A 1 105 ? 1.239 6.915 -1.822 1.00 97.50 105 ARG A C 1
ATOM 885 O O . ARG A 1 105 ? 0.550 6.905 -0.802 1.00 97.50 105 ARG A O 1
ATOM 892 N N . PHE A 1 106 ? 2.022 5.893 -2.161 1.00 98.31 106 PHE A N 1
ATOM 893 C CA . PHE A 1 106 ? 2.168 4.690 -1.353 1.00 98.31 106 PHE A CA 1
ATOM 894 C C . PHE A 1 106 ? 2.626 5.040 0.068 1.00 98.31 106 PHE A C 1
ATOM 896 O O . PHE A 1 106 ? 1.988 4.624 1.035 1.00 98.31 106 PHE A O 1
ATOM 903 N N . ILE A 1 107 ? 3.661 5.873 0.205 1.00 98.44 107 ILE A N 1
ATOM 904 C CA . ILE A 1 107 ? 4.136 6.375 1.499 1.00 98.44 107 ILE A CA 1
ATOM 905 C C . ILE A 1 107 ? 3.016 7.113 2.236 1.00 98.44 107 ILE A C 1
ATOM 907 O O . ILE A 1 107 ? 2.728 6.758 3.377 1.00 98.44 107 ILE A O 1
ATOM 911 N N . LEU A 1 108 ? 2.329 8.060 1.588 1.00 98.25 108 LEU A N 1
ATOM 912 C CA . LEU A 1 108 ? 1.247 8.843 2.197 1.00 98.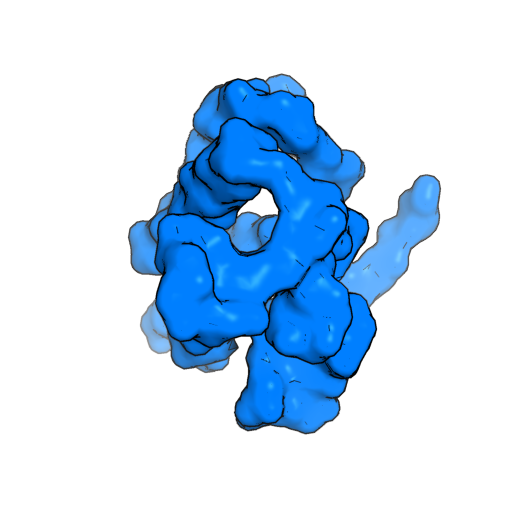25 108 LEU A CA 1
ATOM 913 C C . LEU A 1 108 ? 0.157 7.956 2.825 1.00 98.25 108 LEU A C 1
ATOM 915 O O . LEU A 1 108 ? -0.276 8.195 3.955 1.00 98.25 108 LEU A O 1
ATOM 919 N N . ILE A 1 109 ? -0.289 6.924 2.104 1.00 98.38 109 ILE A N 1
ATOM 920 C CA . ILE A 1 109 ? -1.343 6.008 2.565 1.00 98.38 109 ILE A CA 1
ATOM 921 C C . ILE A 1 109 ? -0.882 5.207 3.788 1.00 98.38 109 ILE A C 1
ATOM 923 O O . ILE A 1 109 ? -1.609 5.111 4.784 1.00 98.38 109 ILE A O 1
ATOM 927 N N . PHE A 1 110 ? 0.330 4.648 3.743 1.00 98.56 110 PHE A N 1
ATOM 928 C CA . PHE A 1 110 ? 0.869 3.858 4.849 1.00 98.56 110 PHE A CA 1
ATOM 929 C C . PHE A 1 110 ? 1.219 4.719 6.064 1.00 98.56 110 PHE A C 1
ATOM 931 O O . PHE A 1 110 ? 0.931 4.319 7.191 1.00 98.56 110 PHE A O 1
ATOM 938 N N . GLU A 1 111 ? 1.780 5.911 5.872 1.00 98.00 111 GLU A N 1
ATOM 939 C CA . GLU A 1 111 ? 2.032 6.861 6.957 1.00 98.00 111 GLU A CA 1
ATOM 940 C C . GLU A 1 111 ? 0.735 7.305 7.625 1.00 98.00 111 GLU A C 1
ATOM 942 O O . GLU A 1 111 ? 0.679 7.343 8.854 1.00 98.00 111 GLU A O 1
ATOM 947 N N . GLY A 1 112 ? -0.326 7.557 6.851 1.00 97.56 112 GLY A N 1
ATOM 948 C CA . GLY A 1 112 ? -1.656 7.832 7.391 1.00 97.56 112 GLY A CA 1
ATOM 949 C C . GLY A 1 112 ? -2.137 6.701 8.300 1.00 97.56 112 GLY A C 1
ATOM 950 O O . GLY A 1 112 ? -2.501 6.938 9.459 1.00 97.56 112 GLY A O 1
ATOM 951 N N . PHE A 1 113 ? -2.011 5.449 7.835 1.00 97.94 113 PHE A N 1
ATOM 952 C CA . PHE A 1 113 ? -2.241 4.301 8.704 1.00 97.94 113 PHE A CA 1
ATOM 953 C C . PHE A 1 113 ? -1.368 4.387 9.946 1.00 97.94 113 PHE A C 1
ATOM 955 O O . PHE A 1 113 ? -1.934 4.396 11.028 1.00 97.94 113 PHE A O 1
ATOM 962 N N . PHE A 1 114 ? -0.034 4.469 9.849 1.00 96.50 114 PHE A N 1
ATOM 963 C CA . PHE A 1 114 ? 0.888 4.447 10.996 1.00 96.50 114 PHE A CA 1
ATOM 964 C C . PHE A 1 114 ? 0.651 5.574 12.007 1.00 96.50 114 PHE A C 1
ATOM 966 O O . PHE A 1 114 ? 0.693 5.308 13.212 1.00 96.50 114 PHE A O 1
ATOM 973 N N . LYS A 1 115 ? 0.284 6.763 11.536 1.00 95.62 115 LYS A N 1
ATOM 974 C CA . LYS A 1 115 ? -0.115 7.913 12.347 1.00 95.62 115 LYS A CA 1
ATOM 975 C C . LYS A 1 115 ? -1.477 7.722 13.024 1.00 95.62 115 LYS A C 1
ATOM 977 O O . LYS A 1 115 ? -1.694 8.266 14.101 1.00 95.62 115 LYS A O 1
ATOM 982 N N . GLY A 1 116 ? -2.359 6.909 12.440 1.00 95.75 116 GLY A N 1
ATOM 983 C CA . GLY A 1 116 ? -3.747 6.746 12.888 1.00 95.75 116 GLY A CA 1
ATOM 984 C C . GLY A 1 116 ? -4.663 7.869 12.397 1.00 95.75 116 GLY A C 1
ATOM 985 O O . GLY A 1 116 ? -5.702 8.123 12.998 1.00 95.75 116 GLY A O 1
ATOM 986 N N . GLU A 1 117 ? -4.273 8.556 11.324 1.00 95.88 117 GLU A N 1
ATOM 987 C CA . GLU A 1 117 ? -5.016 9.666 10.733 1.00 95.88 117 GLU A CA 1
ATOM 988 C C . GLU A 1 117 ? -5.139 9.439 9.227 1.00 95.88 117 GLU A C 1
ATOM 990 O O . GLU A 1 117 ? -4.150 9.167 8.548 1.00 95.88 117 GLU A O 1
ATOM 995 N N . LEU A 1 118 ? -6.352 9.564 8.688 1.00 96.25 118 LEU A N 1
ATOM 996 C CA . LEU A 1 118 ? -6.549 9.489 7.244 1.00 96.25 118 LEU A CA 1
ATOM 997 C C . LEU A 1 118 ? -5.812 10.648 6.553 1.00 96.25 118 LEU A C 1
ATOM 999 O O . LEU A 1 118 ? -5.918 11.789 7.017 1.00 96.25 118 LEU A O 1
ATOM 1003 N N . PRO A 1 119 ? -5.116 10.397 5.430 1.00 95.75 119 PRO A N 1
ATOM 1004 C CA . PRO A 1 119 ? -4.667 11.472 4.557 1.00 95.75 119 PRO A CA 1
ATOM 1005 C C . PRO A 1 119 ? -5.853 12.340 4.127 1.00 95.75 119 PRO A C 1
ATOM 1007 O O . PRO A 1 119 ? -6.975 11.848 3.977 1.00 95.75 119 PRO A O 1
ATOM 1010 N N . SER A 1 120 ? -5.624 13.639 3.925 1.00 95.00 120 SER A N 1
ATOM 1011 C CA . SER A 1 120 ? -6.697 14.515 3.456 1.00 95.00 120 SER A CA 1
ATOM 1012 C C . SER A 1 120 ? -7.128 14.117 2.035 1.00 95.00 120 SER A C 1
ATOM 1014 O O . SER A 1 120 ? -6.275 13.730 1.230 1.00 95.00 120 SER A O 1
ATOM 1016 N N . PRO A 1 121 ? -8.420 14.258 1.677 1.00 93.31 121 PRO A N 1
ATOM 1017 C CA . PRO A 1 121 ? -8.876 14.008 0.311 1.00 93.31 121 PRO A CA 1
ATOM 1018 C C . PRO A 1 121 ? -8.072 14.799 -0.722 1.00 93.31 121 PRO A C 1
ATOM 1020 O O . PRO A 1 121 ? -7.646 14.238 -1.721 1.00 93.31 121 PRO A O 1
ATOM 1023 N N . ALA A 1 122 ? -7.760 16.067 -0.432 1.00 94.31 122 ALA A N 1
ATOM 1024 C CA . ALA A 1 122 ? -6.938 16.909 -1.298 1.00 94.31 122 ALA A CA 1
ATOM 1025 C C . ALA A 1 122 ? -5.529 16.336 -1.548 1.00 94.31 122 ALA A C 1
ATOM 1027 O O . ALA A 1 122 ? -5.031 16.449 -2.663 1.00 94.31 122 ALA A O 1
ATOM 1028 N N . ALA A 1 123 ? -4.901 15.711 -0.544 1.00 94.25 123 ALA A N 1
ATOM 1029 C CA . ALA A 1 123 ? -3.598 15.065 -0.710 1.00 94.25 123 ALA A CA 1
ATOM 1030 C C . ALA A 1 123 ? -3.695 13.778 -1.543 1.00 94.25 123 ALA A C 1
ATOM 1032 O O . ALA A 1 123 ? -2.827 13.509 -2.358 1.00 94.25 123 ALA A O 1
ATOM 1033 N N . ILE A 1 124 ? -4.763 12.988 -1.400 1.00 93.06 124 ILE A N 1
ATOM 1034 C CA . ILE A 1 124 ? -4.972 11.808 -2.260 1.00 93.06 124 ILE A CA 1
ATOM 1035 C C . ILE A 1 124 ? -5.286 12.243 -3.702 1.00 93.06 124 ILE A C 1
ATOM 1037 O O . ILE A 1 124 ? -4.828 11.624 -4.663 1.00 93.06 124 ILE A O 1
ATOM 1041 N N . LEU A 1 125 ? -6.043 13.331 -3.861 1.00 91.38 125 LEU A N 1
ATOM 1042 C CA . LEU A 1 125 ? -6.439 13.888 -5.151 1.00 91.38 125 LEU A CA 1
ATOM 1043 C C . LEU A 1 125 ? -5.311 14.651 -5.874 1.00 91.38 125 LEU A C 1
ATOM 1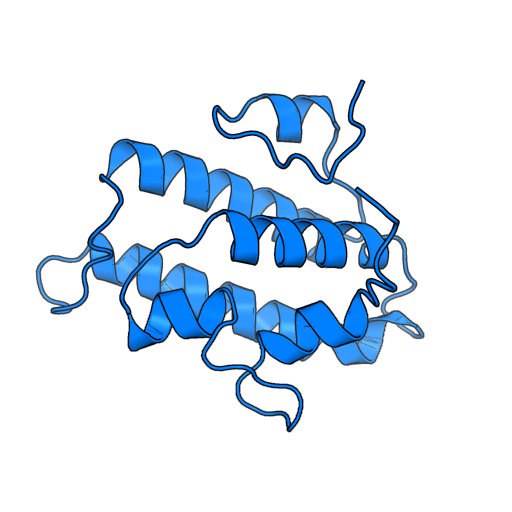045 O O . LEU A 1 125 ? -5.504 15.049 -7.022 1.00 91.38 125 LEU A O 1
ATOM 1049 N N . SER A 1 126 ? -4.134 14.856 -5.274 1.00 92.38 126 SER A N 1
ATOM 1050 C CA . SER A 1 126 ? -3.021 15.524 -5.971 1.00 92.38 126 SER A CA 1
ATOM 1051 C C . SER A 1 126 ? -2.260 14.621 -6.945 1.00 92.38 126 SER A C 1
ATOM 1053 O O . SER A 1 126 ? -1.608 15.146 -7.839 1.00 92.38 126 SER A O 1
ATOM 1055 N N . TYR A 1 127 ? -2.356 13.297 -6.796 1.00 91.88 127 TYR A N 1
ATOM 1056 C CA . TYR A 1 127 ? -1.691 12.314 -7.668 1.00 91.88 127 TYR A CA 1
ATOM 1057 C C . TYR A 1 127 ? -2.438 12.132 -8.993 1.00 91.88 127 TYR A C 1
ATOM 1059 O O . TYR A 1 127 ? -3.633 12.407 -9.043 1.00 91.88 127 TYR A O 1
ATOM 1067 N N . GLU A 1 128 ? -1.795 11.673 -10.065 1.00 85.94 128 GLU A N 1
ATOM 1068 C CA . GLU A 1 128 ? -2.469 11.542 -11.372 1.00 85.94 128 GLU A CA 1
ATOM 1069 C C . GLU A 1 128 ? -3.492 10.395 -11.374 1.00 85.94 128 GLU A C 1
ATOM 1071 O O . GLU A 1 128 ? -4.670 10.582 -11.698 1.00 85.94 128 GLU A O 1
ATOM 1076 N N . GLU A 1 129 ? -3.060 9.219 -10.922 1.00 90.06 129 GLU A N 1
ATOM 1077 C CA . GLU A 1 129 ? -3.882 8.013 -10.919 1.00 90.06 129 GLU A CA 1
ATOM 1078 C C . GLU A 1 129 ? -4.992 8.068 -9.862 1.00 90.06 129 GLU A C 1
ATOM 1080 O O . GLU A 1 129 ? -4.801 8.481 -8.711 1.00 90.06 129 GLU A O 1
ATOM 1085 N N . ARG A 1 130 ? -6.197 7.623 -10.228 1.00 91.69 130 ARG A N 1
ATOM 1086 C CA . ARG A 1 130 ? -7.377 7.671 -9.351 1.00 91.69 130 ARG A CA 1
ATOM 1087 C C . ARG A 1 130 ? -7.778 6.274 -8.928 1.00 91.69 130 ARG A C 1
ATOM 1089 O O . ARG A 1 130 ? -8.061 5.435 -9.770 1.00 91.69 130 ARG A O 1
ATOM 1096 N N . ASN A 1 131 ? -7.872 6.054 -7.619 1.00 94.44 131 ASN A N 1
ATOM 1097 C CA . ASN A 1 131 ? -8.454 4.831 -7.087 1.00 94.44 131 ASN A CA 1
ATOM 1098 C C . ASN A 1 131 ? -9.985 4.887 -7.254 1.00 94.44 131 ASN A C 1
ATOM 1100 O O . ASN A 1 131 ? -10.634 5.658 -6.543 1.00 94.44 131 ASN A O 1
ATOM 1104 N N . PRO A 1 132 ? -10.582 4.077 -8.149 1.00 94.06 132 PRO A N 1
ATOM 1105 C CA . PRO A 1 132 ? -12.012 4.127 -8.444 1.00 94.06 132 PRO A CA 1
ATOM 1106 C C . PRO A 1 132 ? -12.883 3.597 -7.294 1.00 94.06 132 PRO A C 1
ATOM 1108 O O . PRO A 1 132 ? -14.107 3.665 -7.372 1.00 94.06 132 PRO A O 1
ATOM 1111 N N . LEU A 1 133 ? -12.274 3.037 -6.243 1.00 93.44 133 LEU A N 1
ATOM 1112 C CA . LEU A 1 133 ? -12.962 2.551 -5.045 1.00 93.44 133 LEU A CA 1
ATOM 1113 C C . LEU A 1 133 ? -13.158 3.642 -3.989 1.00 93.44 133 LEU A C 1
ATOM 1115 O O . LEU A 1 133 ? -13.838 3.398 -2.990 1.00 93.44 133 LEU A O 1
ATOM 1119 N N . LEU A 1 134 ? -12.535 4.810 -4.166 1.00 90.88 134 LEU A N 1
ATOM 1120 C CA . LEU A 1 134 ? -12.674 5.927 -3.244 1.00 90.88 134 LEU A CA 1
ATOM 1121 C C . LEU A 1 134 ? -13.710 6.916 -3.784 1.00 90.88 134 LEU A C 1
ATOM 1123 O O . LEU A 1 134 ? -13.536 7.500 -4.849 1.00 90.88 134 LEU A O 1
ATOM 1127 N N . GLU A 1 135 ? -14.782 7.116 -3.021 1.00 80.81 135 GLU A N 1
ATOM 1128 C CA . GLU A 1 135 ? -15.735 8.210 -3.224 1.00 80.81 135 GLU A CA 1
ATOM 1129 C C . GLU A 1 135 ? -15.147 9.465 -2.557 1.00 80.81 135 GLU A C 1
ATOM 1131 O O . GLU A 1 135 ? -15.421 9.750 -1.392 1.00 80.81 135 GLU A O 1
ATOM 1136 N N . LEU A 1 136 ? -14.234 10.146 -3.257 1.00 77.69 136 LEU A N 1
ATOM 1137 C CA . LEU A 1 136 ? -13.647 11.415 -2.816 1.00 77.69 136 LEU A CA 1
ATOM 1138 C C . LEU A 1 136 ? -14.260 12.544 -3.648 1.00 77.69 136 LEU A C 1
ATOM 1140 O O . LEU A 1 136 ? -14.049 12.583 -4.861 1.00 77.69 136 LEU A O 1
ATOM 1144 N N . ASP A 1 137 ? -15.022 13.412 -2.983 1.00 59.69 137 ASP A N 1
ATOM 1145 C CA . ASP A 1 137 ? -15.595 14.642 -3.549 1.00 59.69 137 ASP A CA 1
ATOM 1146 C C . ASP A 1 137 ? -14.566 15.785 -3.607 1.00 59.69 137 ASP A C 1
ATOM 1148 O O . ASP A 1 137 ? -13.775 15.933 -2.640 1.00 59.69 137 ASP A O 1
#

pLDDT: mean 92.9, std 10.25, range [39.31, 98.75]